Protein AF-A0A9P9AKS7-F1 (afdb_monomer_lite)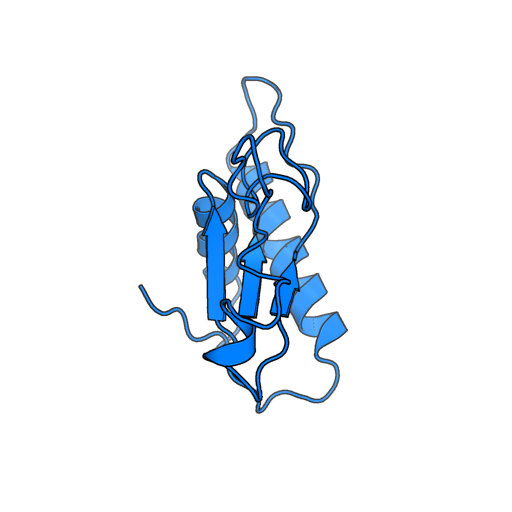

InterPro domains:
  IPR029058 Alpha/Beta hydrolase fold [G3DSA:3.40.50.1820] (1-102)
  IPR029058 Alpha/Beta hydrolase fold [SSF53474] (1-98)
  IPR052374 SERAC1 [PTHR48182] (1-95)

Foldseek 3Di:
DEEFEAAPDFQPPLQWDDDPVDIDRQQPDCPHVCVVCVVDDYHYDGDHRYDDPCRDPVVLLVLLVVVLVVVCVVCPPVLPDADEYHYDDCSVSSVVSVVVPPDPRHDYDD

Organism: NCBI:txid1576542

Sequence (110 aa):
IIAVHGLGSNVDWPWTLKDDEKPVNWLRDLDMLPAKVLKSRIIVYNYESRWHADAPKTRLQLCGEELIHSVHSFRGSTSNRPIVFVGHSPGGNVIVHVSSCDCPRCAFIR

pLDDT: mean 79.64, std 15.76, range [29.67, 96.0]

Secondary structure (DSSP, 8-state):
-EEE--TT--SSSTTEE--SS--EETTTSTTSHHHH-TTPPPEEE-------TT--HHHHHHHHHHHHHHHHHHHTT--SS---EEE-TTHHHHHHHHTTS--TT-----

Structure (mmCIF, N/CA/C/O backbone):
data_AF-A0A9P9AKS7-F1
#
_entry.id   AF-A0A9P9AKS7-F1
#
loop_
_atom_site.group_PDB
_atom_site.id
_atom_site.type_symbol
_atom_site.label_atom_id
_atom_site.label_alt_id
_atom_site.label_comp_id
_atom_site.label_asym_id
_atom_site.label_entity_id
_atom_site.label_seq_id
_atom_site.pdbx_PDB_ins_code
_atom_site.Cartn_x
_atom_site.Cartn_y
_atom_site.Cartn_z
_atom_site.occupancy
_atom_site.B_iso_or_equiv
_atom_site.auth_seq_id
_atom_site.auth_comp_id
_atom_site.auth_asym_id
_atom_site.auth_atom_id
_atom_site.pdbx_PDB_model_num
ATOM 1 N N . ILE A 1 1 ? -3.810 -2.911 5.902 1.00 93.12 1 ILE A N 1
ATOM 2 C CA . ILE A 1 1 ? -2.448 -2.973 5.343 1.00 93.12 1 ILE A CA 1
ATOM 3 C C . ILE A 1 1 ? -2.475 -2.229 4.024 1.00 93.12 1 ILE A C 1
ATOM 5 O O . ILE A 1 1 ? -3.366 -2.499 3.226 1.00 93.12 1 ILE A O 1
ATOM 9 N N . ILE A 1 2 ? -1.584 -1.259 3.851 1.00 93.88 2 ILE A N 1
ATOM 10 C CA . ILE A 1 2 ? -1.460 -0.453 2.637 1.00 93.88 2 ILE A CA 1
ATOM 11 C C . ILE A 1 2 ? -0.058 -0.678 2.082 1.00 93.88 2 ILE A C 1
ATO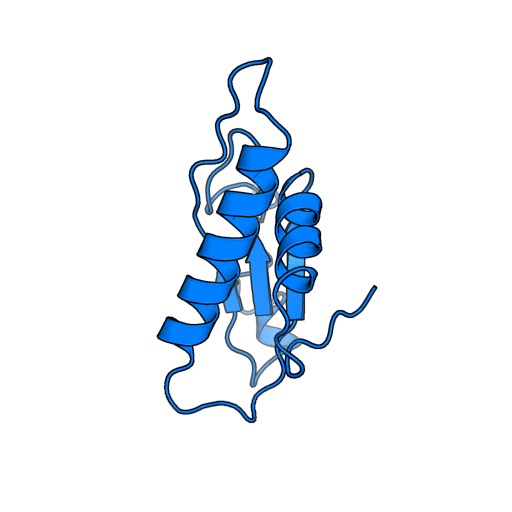M 13 O O . ILE A 1 2 ? 0.927 -0.313 2.719 1.00 93.88 2 ILE A O 1
ATOM 17 N N . ALA A 1 3 ? 0.015 -1.322 0.928 1.00 94.19 3 ALA A N 1
ATOM 18 C CA . ALA A 1 3 ? 1.244 -1.631 0.223 1.00 94.19 3 ALA A CA 1
ATOM 19 C C . ALA A 1 3 ? 1.569 -0.512 -0.777 1.00 94.19 3 ALA A C 1
ATOM 21 O O . ALA A 1 3 ? 0.713 -0.136 -1.575 1.00 94.19 3 ALA A O 1
ATOM 22 N N . VAL A 1 4 ? 2.787 0.024 -0.730 1.00 92.19 4 VAL A N 1
ATOM 23 C CA . VAL A 1 4 ? 3.248 1.154 -1.551 1.00 92.19 4 VAL A CA 1
ATOM 24 C C . VAL A 1 4 ? 4.430 0.686 -2.394 1.00 92.19 4 VAL A C 1
ATOM 26 O O . VAL A 1 4 ? 5.466 0.294 -1.851 1.00 92.19 4 VAL A O 1
ATOM 29 N N . HIS A 1 5 ? 4.261 0.668 -3.718 1.00 89.06 5 HIS A N 1
ATOM 30 C CA . HIS A 1 5 ? 5.298 0.196 -4.639 1.00 89.06 5 HIS A CA 1
ATOM 31 C C . HIS A 1 5 ? 6.451 1.202 -4.788 1.00 89.06 5 HIS A C 1
ATOM 33 O O . HIS A 1 5 ? 6.378 2.332 -4.317 1.00 89.06 5 HIS A O 1
ATOM 39 N N . GLY A 1 6 ? 7.540 0.766 -5.425 1.00 81.75 6 GLY A N 1
ATOM 40 C CA . GLY A 1 6 ? 8.729 1.587 -5.672 1.00 81.75 6 GLY A CA 1
ATOM 41 C C . GLY A 1 6 ? 8.732 2.267 -7.044 1.00 81.75 6 GLY A C 1
ATOM 42 O O . GLY A 1 6 ? 7.749 2.212 -7.782 1.00 81.75 6 GLY A O 1
ATOM 43 N N . LEU A 1 7 ? 9.874 2.879 -7.371 1.00 78.50 7 LEU A N 1
ATOM 44 C CA . LEU A 1 7 ? 10.153 3.599 -8.618 1.00 78.50 7 LEU A CA 1
ATOM 45 C C . LEU A 1 7 ? 9.894 2.758 -9.877 1.00 78.50 7 LEU A C 1
ATOM 47 O O . LEU A 1 7 ? 10.281 1.591 -9.930 1.00 78.50 7 LEU A O 1
ATOM 51 N N . GLY A 1 8 ? 9.319 3.380 -10.912 1.00 68.44 8 GLY A N 1
ATOM 52 C CA . GLY A 1 8 ? 9.161 2.780 -12.245 1.00 68.44 8 GLY A CA 1
ATOM 53 C C . GLY A 1 8 ? 8.319 1.503 -12.247 1.00 68.44 8 GLY A C 1
ATOM 54 O O . GLY A 1 8 ? 8.413 0.688 -13.163 1.00 68.44 8 GLY A O 1
ATOM 55 N N . SER A 1 9 ? 7.524 1.319 -11.200 1.00 74.00 9 SER A N 1
ATOM 56 C CA . SER A 1 9 ? 6.780 0.109 -10.918 1.00 74.00 9 SER A CA 1
ATOM 57 C C . SER A 1 9 ? 5.276 0.366 -10.932 1.00 74.00 9 SER A C 1
ATOM 59 O O . SER A 1 9 ? 4.829 1.513 -10.970 1.00 74.00 9 SER A O 1
ATOM 61 N N . ASN A 1 10 ? 4.502 -0.714 -10.909 1.00 75.62 10 ASN A N 1
ATOM 62 C CA . ASN A 1 10 ? 3.054 -0.688 -10.765 1.00 75.62 10 ASN A CA 1
ATOM 63 C C . ASN A 1 10 ? 2.630 -1.628 -9.627 1.00 75.62 10 ASN A C 1
ATOM 65 O O . ASN A 1 10 ? 3.459 -2.207 -8.927 1.00 75.62 10 ASN A O 1
ATOM 69 N N . VAL A 1 11 ? 1.325 -1.786 -9.435 1.00 76.94 11 VAL A N 1
ATOM 70 C CA . VAL A 1 11 ? 0.766 -2.611 -8.357 1.00 76.94 11 VAL A CA 1
ATOM 71 C C . VAL A 1 11 ? 0.897 -4.123 -8.570 1.00 76.94 11 VAL A C 1
ATOM 73 O O . VAL A 1 11 ? 0.695 -4.871 -7.618 1.00 76.94 11 VAL A O 1
ATOM 76 N N . ASP A 1 12 ? 1.239 -4.586 -9.773 1.00 74.12 12 ASP A N 1
ATOM 77 C CA . ASP A 1 12 ? 1.078 -5.994 -10.153 1.00 74.12 12 ASP A CA 1
ATOM 78 C C . ASP A 1 12 ? 2.315 -6.846 -9.848 1.00 74.12 12 ASP A C 1
ATOM 80 O O . ASP A 1 12 ? 2.211 -7.969 -9.350 1.00 74.12 12 ASP A O 1
ATOM 84 N N . TRP A 1 13 ? 3.512 -6.334 -10.139 1.00 80.25 13 TRP A N 1
ATOM 85 C CA . TRP A 1 13 ? 4.736 -7.142 -10.103 1.00 80.25 13 TRP A CA 1
ATOM 86 C C . TRP A 1 13 ? 5.585 -7.060 -8.822 1.00 80.25 13 TRP A C 1
ATOM 88 O O . TRP A 1 13 ? 6.203 -8.074 -8.506 1.00 80.25 13 TRP A O 1
ATOM 98 N N . PRO A 1 14 ? 5.638 -5.958 -8.043 1.00 84.31 14 PRO A N 1
ATOM 99 C CA . PRO A 1 14 ? 6.507 -5.865 -6.853 1.00 84.31 14 PRO A CA 1
ATOM 100 C C . PRO A 1 14 ? 6.199 -6.874 -5.759 1.00 84.31 14 PRO A C 1
ATOM 102 O O . PRO A 1 14 ? 7.033 -7.160 -4.908 1.00 84.31 14 PRO A O 1
ATOM 105 N N . TRP A 1 15 ? 4.966 -7.366 -5.760 1.00 89.69 15 TRP A N 1
ATOM 106 C CA . TRP A 1 15 ? 4.427 -8.255 -4.742 1.00 89.69 15 TRP A CA 1
ATOM 107 C C . TRP A 1 15 ? 4.262 -9.680 -5.259 1.00 89.69 15 TRP A C 1
ATOM 109 O O . TRP A 1 15 ? 3.674 -10.515 -4.577 1.00 89.69 15 TRP A O 1
ATOM 119 N N . THR A 1 16 ? 4.757 -9.947 -6.465 1.00 90.75 16 THR A N 1
ATOM 120 C CA . THR A 1 16 ? 4.655 -11.247 -7.109 1.00 90.75 16 THR A CA 1
ATOM 121 C C . THR A 1 16 ? 6.043 -11.863 -7.173 1.00 90.75 16 THR A C 1
ATOM 123 O O . THR A 1 16 ? 6.922 -11.360 -7.873 1.00 90.75 16 THR A O 1
ATOM 126 N N . LEU A 1 17 ? 6.238 -12.960 -6.444 1.00 87.38 17 LEU A N 1
ATOM 127 C CA . LEU A 1 17 ? 7.370 -13.841 -6.673 1.00 87.38 17 LEU A CA 1
ATOM 128 C C . LEU A 1 17 ? 7.181 -14.467 -8.054 1.00 87.38 17 LEU A C 1
ATOM 130 O O . LEU A 1 17 ? 6.182 -15.144 -8.305 1.00 87.38 17 LEU A O 1
ATOM 134 N N . LYS A 1 18 ? 8.122 -14.193 -8.955 1.00 83.19 18 LYS A N 1
ATOM 135 C CA . LYS A 1 18 ? 8.155 -14.805 -10.279 1.00 83.19 18 LYS A CA 1
ATOM 136 C C . LYS A 1 18 ? 8.906 -16.124 -10.153 1.00 83.19 18 LYS A C 1
ATOM 138 O O . LYS A 1 18 ? 10.126 -16.112 -10.037 1.00 83.19 18 LYS A O 1
ATOM 143 N N . ASP A 1 19 ? 8.150 -17.208 -10.110 1.00 79.75 19 ASP A N 1
ATOM 144 C CA . ASP A 1 19 ? 8.645 -18.573 -10.252 1.00 79.75 19 ASP A CA 1
ATOM 145 C C . ASP A 1 19 ? 8.169 -19.102 -11.613 1.00 79.75 19 ASP A C 1
ATOM 147 O O . ASP A 1 19 ? 7.079 -18.729 -12.067 1.00 79.75 19 ASP A O 1
ATOM 151 N N . ASP A 1 20 ? 8.987 -19.926 -12.262 1.00 72.50 20 ASP A N 1
ATOM 152 C CA . ASP A 1 20 ? 8.748 -20.439 -13.614 1.00 72.50 20 ASP A CA 1
ATOM 153 C C . ASP A 1 20 ? 7.541 -21.391 -13.656 1.00 72.50 20 ASP A C 1
ATOM 155 O O . ASP A 1 20 ? 6.8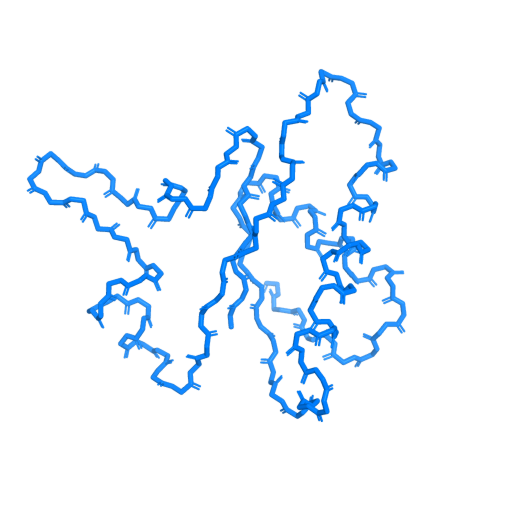69 -21.500 -14.682 1.00 72.50 20 ASP A O 1
ATOM 159 N N . GLU A 1 21 ? 7.217 -22.040 -12.533 1.00 81.19 21 GLU A N 1
ATOM 160 C CA . GLU A 1 21 ? 6.094 -22.981 -12.445 1.00 81.19 21 GLU A CA 1
ATOM 161 C C . GLU A 1 21 ? 4.794 -22.333 -11.955 1.00 81.19 21 GLU A C 1
ATOM 163 O O . GLU A 1 21 ? 3.704 -22.663 -12.434 1.00 81.19 21 GLU A O 1
ATOM 168 N N . LYS A 1 22 ? 4.879 -21.406 -10.991 1.00 84.19 22 LYS A N 1
ATOM 169 C CA . LYS A 1 22 ? 3.697 -20.741 -10.432 1.00 84.19 22 LYS A CA 1
ATOM 170 C C . LYS A 1 22 ? 4.04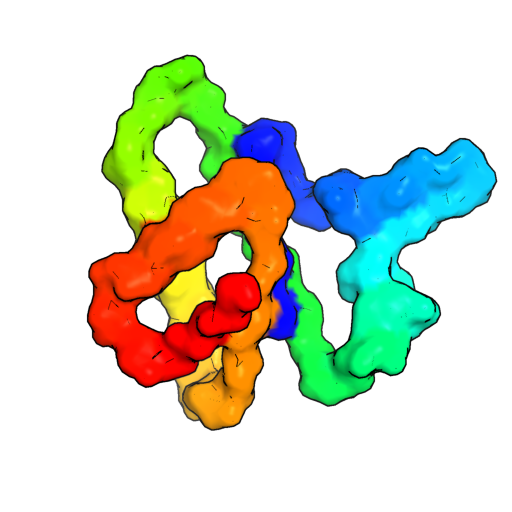4 -19.377 -9.827 1.00 84.19 22 LYS A C 1
ATOM 172 O O . LYS A 1 22 ? 4.588 -19.327 -8.725 1.0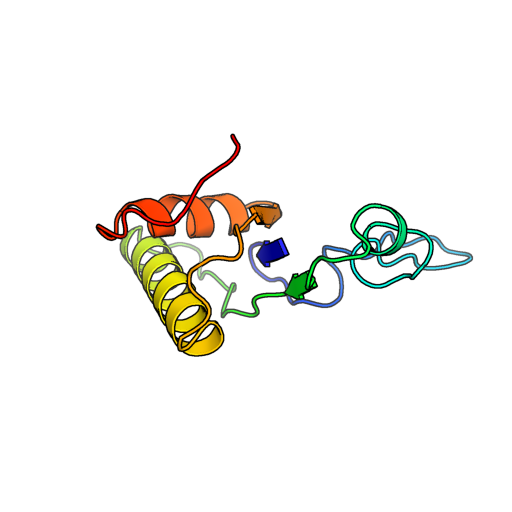0 84.19 22 LYS A O 1
ATOM 177 N N . PRO A 1 23 ? 3.661 -18.259 -10.467 1.00 88.25 23 PRO A N 1
ATOM 178 C CA . PRO A 1 23 ? 3.810 -16.953 -9.844 1.00 88.25 23 PRO A CA 1
ATOM 179 C C . PRO A 1 23 ? 2.933 -16.867 -8.589 1.00 88.25 23 PRO A C 1
ATOM 181 O O . PRO A 1 23 ? 1.757 -17.234 -8.619 1.00 88.25 23 PRO A O 1
ATOM 184 N N . VAL A 1 24 ? 3.509 -16.362 -7.499 1.00 91.94 24 VAL A N 1
ATOM 185 C CA . VAL A 1 24 ? 2.834 -16.212 -6.202 1.00 91.94 24 VAL A CA 1
ATOM 186 C C . VAL A 1 24 ? 2.752 -14.738 -5.847 1.00 91.94 24 VAL A C 1
ATOM 188 O O . VAL A 1 24 ? 3.781 -14.079 -5.689 1.00 91.94 24 VAL A O 1
ATOM 191 N N . ASN A 1 25 ? 1.542 -14.213 -5.672 1.00 92.69 25 ASN A N 1
ATOM 192 C CA . ASN A 1 25 ? 1.329 -12.859 -5.181 1.00 92.69 25 ASN A CA 1
ATOM 193 C C . ASN A 1 25 ? 1.065 -12.875 -3.676 1.00 92.69 25 ASN A C 1
ATOM 195 O O . ASN A 1 25 ? -0.044 -13.157 -3.219 1.00 92.69 25 ASN A O 1
ATOM 199 N N . TRP A 1 26 ? 2.069 -12.506 -2.884 1.00 91.25 26 TRP A N 1
ATOM 200 C CA . TRP A 1 26 ? 1.992 -12.676 -1.434 1.00 91.25 26 TRP A CA 1
ATOM 201 C C . TRP A 1 26 ? 0.967 -11.755 -0.749 1.00 91.25 26 TRP A C 1
ATOM 203 O O . TRP A 1 26 ? 0.561 -12.036 0.379 1.00 91.25 26 TRP A O 1
ATOM 213 N N . LEU A 1 27 ? 0.518 -10.680 -1.412 1.00 92.62 27 LEU A N 1
ATOM 214 C CA . LEU A 1 27 ? -0.533 -9.788 -0.907 1.00 92.62 27 LEU A CA 1
ATOM 215 C C . LEU A 1 27 ? -1.952 -10.275 -1.230 1.00 92.62 27 LEU A C 1
ATOM 217 O O . LEU A 1 27 ? -2.887 -9.905 -0.516 1.00 92.62 27 LEU A O 1
ATOM 221 N N . ARG A 1 28 ? -2.126 -11.051 -2.306 1.00 91.50 28 ARG A N 1
ATOM 222 C CA . ARG A 1 28 ? -3.439 -11.435 -2.846 1.00 91.50 28 ARG A CA 1
ATOM 223 C C . ARG A 1 28 ? -3.782 -12.903 -2.619 1.00 91.50 28 ARG A C 1
ATOM 225 O O . ARG A 1 28 ? -4.950 -13.201 -2.371 1.00 91.50 28 ARG A O 1
ATOM 232 N N . ASP A 1 29 ? -2.805 -13.793 -2.725 1.00 93.56 29 ASP A N 1
ATOM 233 C CA . ASP A 1 29 ? -3.046 -15.233 -2.685 1.00 93.56 29 ASP A CA 1
ATOM 234 C C . ASP A 1 29 ? -3.519 -15.663 -1.294 1.00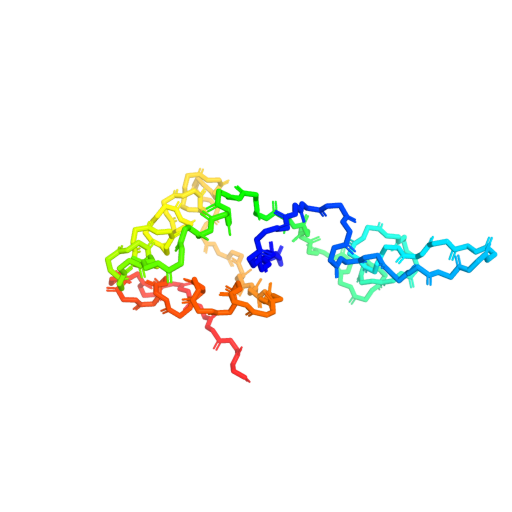 93.56 29 ASP A C 1
ATOM 236 O O . ASP A 1 29 ? -2.989 -15.229 -0.269 1.00 93.56 29 ASP A O 1
ATOM 240 N N . LEU A 1 30 ? -4.574 -16.483 -1.249 1.00 92.94 30 LEU A N 1
ATOM 241 C CA . LEU A 1 30 ? -5.315 -16.764 -0.015 1.00 92.94 30 LEU A CA 1
ATOM 242 C C . LEU A 1 30 ? -4.482 -17.493 1.043 1.00 92.94 30 LEU A C 1
ATOM 244 O O . LEU A 1 30 ? -4.754 -17.331 2.228 1.00 92.94 30 LEU A O 1
ATOM 248 N N . ASP A 1 31 ? -3.482 -18.263 0.627 1.00 93.69 31 ASP A N 1
ATOM 249 C CA . ASP A 1 31 ? -2.545 -19.011 1.467 1.00 93.69 31 ASP A CA 1
ATOM 250 C C . ASP A 1 31 ? -1.337 -18.178 1.944 1.00 93.69 31 ASP A C 1
ATOM 252 O O . ASP A 1 31 ? -0.525 -18.667 2.731 1.00 93.69 31 ASP A O 1
ATOM 256 N N . MET A 1 32 ? -1.249 -16.906 1.539 1.00 95.00 32 MET A N 1
ATOM 257 C CA . MET A 1 32 ? -0.150 -15.990 1.866 1.00 95.00 32 MET A CA 1
ATOM 258 C C . MET A 1 32 ? -0.539 -14.992 2.973 1.00 95.00 32 MET A C 1
ATOM 260 O O . MET A 1 32 ? -1.058 -15.382 4.024 1.00 95.00 32 MET A O 1
ATOM 264 N N . LEU A 1 33 ? -0.280 -13.687 2.789 1.00 93.94 33 LEU A N 1
ATOM 265 C CA . LEU A 1 33 ? -0.598 -12.656 3.781 1.00 93.94 33 LEU A CA 1
ATOM 266 C C . LEU A 1 33 ? -2.077 -12.683 4.216 1.00 93.94 33 LEU A C 1
ATOM 268 O O . LEU A 1 33 ? -2.310 -12.624 5.428 1.00 93.94 33 LEU A O 1
ATOM 272 N N . PRO A 1 34 ? -3.076 -12.828 3.317 1.00 95.31 34 PRO A N 1
ATOM 273 C CA . PRO A 1 34 ? -4.479 -12.961 3.709 1.00 95.31 34 PRO A CA 1
ATOM 274 C C . PRO A 1 34 ? -4.739 -14.026 4.789 1.00 95.31 34 PRO A C 1
ATOM 276 O O . PRO A 1 34 ? -5.458 -13.734 5.746 1.00 95.31 34 PRO A O 1
ATOM 279 N N . ALA A 1 35 ? -4.106 -15.206 4.713 1.00 96.00 35 ALA A N 1
ATOM 280 C CA . ALA A 1 35 ? -4.245 -16.265 5.722 1.00 96.00 35 ALA A CA 1
ATOM 281 C C . ALA A 1 35 ? -3.682 -15.874 7.097 1.00 96.00 35 ALA A C 1
ATOM 283 O O . ALA A 1 35 ? -4.138 -16.376 8.124 1.00 96.00 35 ALA A O 1
ATOM 284 N N . LYS A 1 36 ? -2.685 -14.983 7.140 1.00 94.94 36 LYS A N 1
ATOM 285 C CA . LYS A 1 36 ? -2.055 -14.529 8.391 1.00 94.94 36 LYS A CA 1
ATOM 286 C C . LYS A 1 36 ? -2.787 -13.348 9.027 1.00 94.94 36 LYS A C 1
ATOM 288 O O . LYS A 1 36 ? -2.689 -13.154 10.236 1.00 94.94 36 LYS A O 1
ATOM 293 N N . VAL A 1 37 ? -3.538 -12.569 8.245 1.00 93.12 37 VAL A N 1
ATOM 294 C CA . VAL A 1 37 ? -4.233 -11.355 8.712 1.00 93.12 37 VAL A CA 1
ATOM 295 C C . VAL A 1 37 ? -5.725 -11.344 8.359 1.00 93.12 37 VAL A C 1
ATOM 297 O O . VAL A 1 37 ? -6.241 -10.387 7.788 1.00 93.12 37 VAL A O 1
ATOM 300 N N . LEU A 1 38 ? -6.448 -12.377 8.789 1.00 91.12 38 LEU A N 1
ATOM 301 C CA . LEU A 1 38 ? -7.835 -12.687 8.396 1.00 91.12 38 LEU A CA 1
ATOM 302 C C . LEU A 1 38 ? -8.863 -11.538 8.500 1.00 91.12 38 LEU A C 1
ATOM 304 O O . LEU A 1 38 ? -9.851 -11.524 7.775 1.00 91.12 38 LEU A O 1
ATOM 308 N N . LYS A 1 39 ? -8.676 -10.575 9.413 1.00 91.00 39 LYS A N 1
ATOM 309 C CA . LYS A 1 39 ? -9.614 -9.447 9.627 1.00 91.00 39 LYS A CA 1
ATOM 310 C C . LYS A 1 39 ? -9.171 -8.145 8.948 1.00 91.00 39 LYS A C 1
ATOM 312 O O . LYS A 1 39 ? -9.857 -7.118 9.049 1.00 91.00 39 LYS A O 1
ATOM 317 N N . SER A 1 40 ? -8.013 -8.162 8.297 1.00 91.25 40 SER A N 1
ATOM 318 C CA . SER A 1 40 ? -7.392 -6.991 7.693 1.00 91.25 40 SER A CA 1
ATOM 319 C C . SER A 1 40 ? -7.860 -6.786 6.261 1.00 91.25 40 SER A C 1
ATOM 321 O O . SER A 1 40 ? -8.066 -7.726 5.507 1.00 91.25 40 SER A O 1
ATOM 323 N N . ARG A 1 41 ? -7.974 -5.516 5.863 1.00 91.75 41 ARG A N 1
ATOM 324 C CA . ARG A 1 41 ? -8.043 -5.144 4.446 1.00 91.75 41 ARG A CA 1
ATOM 325 C C . ARG A 1 41 ? -6.623 -4.935 3.937 1.00 91.75 41 ARG A C 1
ATOM 327 O O . ARG A 1 41 ? -5.861 -4.209 4.585 1.00 91.75 41 ARG A O 1
ATOM 334 N N . ILE A 1 42 ? -6.291 -5.557 2.814 1.00 92.94 42 ILE A N 1
ATOM 335 C CA . ILE A 1 42 ? -5.034 -5.357 2.094 1.00 92.94 42 ILE A CA 1
ATOM 336 C C . ILE A 1 42 ? -5.358 -4.476 0.889 1.00 92.94 42 ILE A C 1
ATOM 338 O O . ILE A 1 42 ? -6.289 -4.764 0.143 1.00 92.94 42 ILE A O 1
ATOM 342 N N . ILE A 1 43 ? -4.652 -3.358 0.766 1.00 91.94 43 ILE A N 1
ATOM 343 C CA . ILE A 1 43 ? -4.849 -2.351 -0.278 1.00 91.94 43 ILE A CA 1
ATOM 344 C C . ILE A 1 43 ? -3.483 -2.078 -0.885 1.00 91.94 43 ILE A C 1
ATOM 346 O O . ILE A 1 43 ? -2.505 -1.967 -0.146 1.00 91.94 43 ILE A O 1
ATOM 350 N N . VAL A 1 44 ? -3.416 -1.942 -2.205 1.00 92.12 44 VAL A N 1
ATOM 351 C CA . VAL A 1 44 ? -2.202 -1.507 -2.898 1.00 92.12 44 VAL A CA 1
ATOM 352 C C . VAL A 1 44 ? -2.418 -0.077 -3.377 1.00 92.12 44 VAL A C 1
ATOM 354 O O . VAL A 1 44 ? -3.423 0.215 -4.023 1.00 92.12 44 VAL A O 1
ATOM 357 N N . TYR A 1 45 ? -1.510 0.822 -3.014 1.00 89.94 45 TYR A N 1
ATOM 358 C CA . TYR A 1 45 ? -1.531 2.211 -3.448 1.00 89.94 45 TYR A CA 1
ATOM 359 C C . TYR A 1 45 ? -0.779 2.338 -4.769 1.00 89.94 45 TYR A C 1
ATOM 361 O O . TYR A 1 45 ? 0.410 2.024 -4.828 1.00 89.94 45 TYR A O 1
ATOM 369 N N . ASN A 1 46 ? -1.485 2.778 -5.809 1.00 85.69 46 ASN A N 1
ATOM 370 C CA . ASN A 1 46 ? -0.915 3.043 -7.122 1.00 85.69 46 ASN A CA 1
ATOM 371 C C . ASN A 1 46 ? -0.655 4.542 -7.263 1.00 85.69 46 ASN A C 1
ATOM 373 O O . ASN A 1 46 ? -1.584 5.333 -7.104 1.00 85.69 46 ASN A O 1
ATOM 377 N N . TYR A 1 47 ? 0.576 4.926 -7.579 1.00 83.06 47 TYR A N 1
ATOM 378 C CA . TYR A 1 47 ? 0.946 6.321 -7.819 1.00 83.06 47 TYR A CA 1
ATOM 379 C C . TYR A 1 47 ? 1.941 6.427 -8.970 1.00 83.06 47 TYR A C 1
ATOM 381 O O . TYR A 1 47 ? 2.587 5.444 -9.339 1.00 83.06 47 TYR A O 1
ATOM 389 N N . GLU A 1 48 ? 2.083 7.623 -9.542 1.00 77.19 48 GLU A N 1
ATOM 390 C CA . GLU A 1 48 ? 3.076 7.854 -10.591 1.00 77.19 48 GLU A CA 1
ATOM 391 C C . GLU A 1 48 ? 4.489 7.781 -9.999 1.00 77.19 48 GLU A C 1
ATOM 393 O O . GLU A 1 48 ? 5.014 8.733 -9.414 1.00 77.19 48 GLU A O 1
ATOM 398 N N . SER A 1 49 ? 5.093 6.605 -10.140 1.00 72.19 49 SER A N 1
ATOM 399 C CA . SER A 1 49 ? 6.403 6.281 -9.592 1.00 72.19 49 SER A CA 1
ATOM 400 C C . SER A 1 49 ? 7.539 6.496 -10.588 1.00 72.19 49 SER A C 1
ATOM 402 O O . SER A 1 49 ? 8.683 6.207 -10.252 1.00 72.19 49 SER A O 1
ATOM 404 N N . ARG A 1 50 ? 7.292 6.978 -11.813 1.00 70.50 50 ARG A N 1
ATOM 405 C CA . ARG A 1 50 ? 8.365 7.327 -12.754 1.00 70.50 50 ARG A CA 1
ATOM 406 C C . ARG A 1 50 ? 8.996 8.648 -12.336 1.00 70.50 50 ARG A C 1
ATOM 408 O O . ARG A 1 50 ? 8.374 9.711 -12.371 1.00 70.50 50 ARG A O 1
ATOM 415 N N . TRP A 1 51 ? 10.258 8.579 -11.941 1.00 64.06 51 TRP A N 1
ATOM 416 C CA . TRP A 1 51 ? 11.087 9.743 -11.665 1.00 64.06 51 TRP A CA 1
ATOM 417 C C . TRP A 1 51 ? 11.972 9.954 -12.888 1.00 64.06 51 TRP A C 1
ATOM 419 O O . TRP A 1 51 ? 12.729 9.064 -13.272 1.00 64.06 51 TRP A O 1
ATOM 429 N N . HIS A 1 52 ? 11.872 11.120 -13.523 1.00 58.00 52 HIS A N 1
ATOM 430 C CA . HIS A 1 52 ? 12.980 11.588 -14.353 1.00 58.00 52 HIS A CA 1
ATOM 431 C C . HIS A 1 52 ? 14.195 11.790 -13.434 1.00 58.00 52 HIS A C 1
ATOM 433 O O . HIS A 1 52 ? 14.004 12.023 -12.240 1.00 58.00 52 HIS A O 1
ATOM 439 N N . ALA A 1 53 ? 15.411 11.645 -13.966 1.00 55.47 53 ALA A N 1
ATOM 440 C CA . ALA A 1 53 ? 16.658 11.486 -13.204 1.00 55.47 53 ALA A CA 1
ATOM 441 C C . ALA A 1 53 ? 16.882 12.501 -12.056 1.00 55.47 53 ALA A C 1
ATOM 443 O O . ALA A 1 53 ? 17.564 12.169 -11.094 1.00 55.47 53 ALA A O 1
ATOM 444 N N . ASP A 1 54 ? 16.224 13.665 -12.103 1.00 55.31 54 ASP A N 1
ATOM 445 C CA . ASP A 1 54 ? 16.300 14.743 -11.112 1.00 55.31 54 ASP A CA 1
ATOM 446 C C . ASP A 1 54 ? 14.960 15.024 -10.404 1.00 55.31 54 ASP A C 1
ATOM 448 O O . ASP A 1 54 ? 14.517 16.170 -10.315 1.00 55.31 54 ASP A O 1
ATOM 452 N N . ALA A 1 55 ? 14.253 13.999 -9.917 1.00 60.00 55 ALA A N 1
ATOM 453 C CA . ALA A 1 55 ? 13.028 14.232 -9.148 1.00 60.00 55 ALA A CA 1
ATOM 454 C C . ALA A 1 55 ? 13.334 15.017 -7.848 1.00 60.00 55 ALA A C 1
ATOM 456 O O . ALA A 1 55 ? 14.044 14.506 -6.978 1.00 60.00 55 ALA A O 1
ATOM 457 N N . PRO A 1 56 ? 12.788 16.237 -7.667 1.00 62.12 56 PRO A N 1
ATOM 458 C CA . PRO A 1 56 ? 13.059 17.044 -6.479 1.00 62.12 56 PRO A CA 1
ATOM 459 C C . PRO A 1 56 ? 12.520 16.380 -5.205 1.00 62.12 56 PRO A C 1
ATOM 461 O O . PRO A 1 56 ? 11.503 15.687 -5.253 1.00 62.12 56 PRO A O 1
ATOM 464 N N . LYS A 1 57 ? 13.118 16.677 -4.038 1.00 61.44 57 LYS A N 1
ATOM 465 C CA . LYS A 1 57 ? 12.585 16.261 -2.718 1.00 61.44 57 LYS A CA 1
ATOM 466 C C . LYS A 1 57 ? 11.100 16.621 -2.547 1.00 61.44 57 LYS A C 1
ATOM 468 O O . LYS A 1 57 ? 10.341 15.808 -2.026 1.00 61.44 57 LYS A O 1
ATOM 473 N N . THR A 1 58 ? 10.688 17.767 -3.096 1.00 60.12 58 THR A N 1
ATOM 474 C CA . THR A 1 58 ? 9.294 18.236 -3.174 1.00 60.12 58 THR A CA 1
ATOM 475 C C . THR A 1 58 ? 8.344 17.183 -3.737 1.00 60.12 58 THR A C 1
ATOM 477 O O . THR A 1 58 ? 7.220 17.054 -3.270 1.00 60.12 58 THR A O 1
ATOM 480 N N . ARG A 1 59 ? 8.790 16.360 -4.691 1.00 75.81 59 ARG A N 1
ATOM 481 C CA . ARG A 1 59 ? 7.942 15.338 -5.308 1.00 75.81 59 ARG A CA 1
ATOM 482 C C . ARG A 1 59 ? 7.654 14.164 -4.370 1.00 75.81 59 ARG A C 1
ATOM 484 O O . ARG A 1 59 ? 6.542 13.655 -4.381 1.00 75.81 59 ARG A O 1
ATOM 491 N N . LEU A 1 60 ? 8.607 13.766 -3.521 1.00 79.31 60 LEU A N 1
ATOM 492 C CA . LEU A 1 60 ? 8.370 12.739 -2.494 1.00 79.31 60 LEU A CA 1
ATOM 493 C C . LEU A 1 60 ? 7.382 13.215 -1.427 1.00 79.31 60 LEU A C 1
ATOM 495 O O . LEU A 1 60 ? 6.553 12.430 -0.971 1.00 79.31 60 LEU A O 1
ATOM 499 N N . GLN A 1 61 ? 7.474 14.492 -1.057 1.00 81.81 61 GLN A N 1
ATOM 500 C CA . GLN A 1 61 ? 6.580 15.132 -0.093 1.00 81.81 61 GLN A CA 1
ATOM 501 C C . GLN A 1 61 ? 5.150 15.170 -0.627 1.00 81.81 61 GLN A C 1
ATOM 503 O O . GLN A 1 61 ? 4.257 14.636 0.021 1.00 81.81 61 GLN A O 1
ATOM 508 N N . LEU A 1 62 ? 4.968 15.643 -1.863 1.00 83.94 62 LEU A N 1
ATOM 509 C CA . LEU A 1 62 ? 3.669 15.637 -2.540 1.00 83.94 62 LEU A CA 1
ATOM 510 C C . LEU A 1 62 ? 3.078 14.224 -2.653 1.00 83.94 62 LEU A C 1
ATOM 512 O O . LEU A 1 62 ? 1.910 14.028 -2.338 1.00 83.94 62 LEU A O 1
ATOM 516 N N . CYS A 1 63 ? 3.872 13.210 -3.017 1.00 87.31 63 CYS A N 1
ATOM 517 C CA . CYS A 1 63 ? 3.375 11.829 -3.048 1.00 87.31 63 CYS A CA 1
ATOM 518 C C . CYS A 1 63 ? 2.941 11.323 -1.659 1.00 87.31 63 CYS A C 1
ATOM 520 O O . CYS A 1 63 ? 1.989 10.549 -1.559 1.00 87.31 63 CYS A O 1
ATOM 522 N N . GLY A 1 64 ? 3.635 11.731 -0.590 1.00 87.62 64 GLY A N 1
ATOM 523 C CA . GLY A 1 64 ? 3.255 11.417 0.790 1.00 87.62 64 GLY A CA 1
ATOM 524 C C . GLY A 1 64 ? 1.953 12.108 1.213 1.00 87.62 64 GLY A C 1
ATOM 525 O O . GLY A 1 64 ? 1.086 11.468 1.811 1.00 87.62 64 GLY A O 1
ATOM 526 N N . GLU A 1 65 ? 1.788 13.379 0.845 1.00 86.88 65 GLU A N 1
ATOM 527 C CA . GLU A 1 65 ? 0.568 14.170 1.062 1.00 86.88 65 GLU A CA 1
ATOM 528 C C . GLU A 1 65 ? -0.636 13.577 0.307 1.00 86.88 65 GLU A C 1
ATOM 530 O O . GLU A 1 65 ? -1.706 13.355 0.877 1.00 86.88 65 GLU A O 1
ATOM 535 N N . GLU A 1 66 ? -0.458 13.222 -0.965 1.00 87.81 66 GLU A N 1
ATOM 536 C CA . GLU A 1 66 ? -1.486 12.551 -1.767 1.00 87.81 66 GLU A CA 1
ATOM 537 C C . GLU A 1 66 ? -1.865 11.185 -1.184 1.00 87.81 66 GLU A C 1
ATOM 539 O O . GLU A 1 66 ? -3.053 10.840 -1.121 1.00 87.81 66 GLU A O 1
ATOM 544 N N . LEU A 1 67 ? -0.878 10.422 -0.700 1.00 90.12 67 LEU A N 1
ATOM 545 C CA . LEU A 1 67 ? -1.113 9.146 -0.033 1.00 90.12 67 LEU A CA 1
ATOM 546 C C . LEU A 1 67 ? -1.972 9.342 1.222 1.00 90.12 67 LEU A C 1
ATOM 548 O O . LEU A 1 67 ? -2.978 8.646 1.376 1.00 90.12 67 LEU A O 1
ATOM 552 N N . ILE A 1 68 ? -1.643 10.292 2.105 1.00 89.19 68 ILE A N 1
ATOM 553 C CA . ILE A 1 68 ? -2.430 10.496 3.330 1.00 89.19 68 ILE A CA 1
ATOM 554 C C . ILE A 1 68 ? -3.836 11.025 3.037 1.00 89.19 68 ILE A C 1
ATOM 556 O O . ILE A 1 68 ? -4.796 10.550 3.647 1.00 89.19 68 ILE A O 1
ATOM 560 N N . HIS A 1 69 ? -3.996 11.922 2.061 1.00 88.38 69 HIS A N 1
ATOM 561 C CA . HIS A 1 69 ? -5.311 12.399 1.622 1.00 88.38 69 HIS A CA 1
ATOM 562 C C . HIS A 1 69 ? -6.170 11.267 1.052 1.00 88.38 69 HIS A C 1
ATOM 564 O O . HIS A 1 69 ? -7.353 11.149 1.393 1.00 88.38 69 HIS A O 1
ATOM 570 N N . SER A 1 70 ? -5.570 10.386 0.250 1.00 89.38 70 SER A N 1
ATOM 571 C CA . SER A 1 70 ? -6.237 9.202 -0.298 1.00 89.38 70 SER A CA 1
ATOM 572 C C . SER A 1 70 ? -6.665 8.245 0.812 1.00 89.38 70 SER A C 1
ATOM 574 O O . SER A 1 70 ? -7.802 7.773 0.832 1.00 89.38 70 SER A O 1
ATOM 576 N N . VAL A 1 71 ? -5.789 7.996 1.789 1.00 89.44 71 VAL A N 1
ATOM 577 C CA . VAL A 1 71 ? -6.091 7.149 2.950 1.00 89.44 71 VAL A CA 1
ATOM 578 C C . VAL A 1 71 ? -7.208 7.743 3.801 1.00 89.44 71 VAL A C 1
ATOM 580 O O . VAL A 1 71 ? -8.112 7.013 4.211 1.00 89.44 71 VAL A O 1
ATOM 583 N N . HIS A 1 72 ? -7.175 9.048 4.063 1.00 87.06 72 HIS A N 1
ATOM 584 C CA . HIS A 1 72 ? -8.198 9.725 4.852 1.00 87.06 72 HIS A CA 1
ATOM 585 C C . HIS A 1 72 ? -9.564 9.655 4.157 1.00 87.06 72 HIS A C 1
ATOM 587 O O . HIS A 1 72 ? -10.554 9.250 4.770 1.00 87.06 72 HIS A O 1
ATOM 593 N N . SER A 1 73 ? -9.595 9.947 2.855 1.00 86.69 73 SER A N 1
ATOM 594 C CA . SER A 1 73 ? -10.797 9.850 2.021 1.00 86.69 73 SER A CA 1
ATOM 595 C C . SER A 1 73 ? -11.352 8.425 1.994 1.00 86.69 73 SER A C 1
ATOM 597 O O . SER A 1 73 ? -12.544 8.217 2.209 1.00 86.69 73 SER A O 1
ATOM 599 N N . PHE A 1 74 ? -10.484 7.424 1.825 1.00 86.50 74 PHE A N 1
ATOM 600 C CA . PHE A 1 74 ? -10.877 6.016 1.786 1.00 86.50 74 PHE A CA 1
ATOM 601 C C . PHE A 1 74 ? -11.433 5.507 3.125 1.00 86.50 74 PHE A C 1
ATOM 603 O O . PHE A 1 74 ? -12.303 4.636 3.160 1.00 86.50 74 PHE A O 1
ATOM 610 N N . ARG A 1 75 ? -10.931 6.019 4.253 1.00 84.69 75 ARG A N 1
ATOM 611 C CA . ARG A 1 75 ? -11.402 5.614 5.586 1.00 84.69 75 ARG A CA 1
ATOM 612 C C . ARG A 1 75 ? -12.756 6.213 5.943 1.00 84.69 75 ARG A C 1
ATOM 614 O O . ARG A 1 75 ? -13.467 5.602 6.747 1.00 84.69 75 ARG A O 1
ATOM 621 N N . GLY A 1 76 ? -13.111 7.369 5.383 1.00 81.69 76 GLY A N 1
ATOM 622 C CA . GLY A 1 76 ? -14.333 8.087 5.741 1.00 81.69 76 GLY A CA 1
ATOM 623 C C . GLY A 1 76 ? -14.459 8.244 7.262 1.00 81.69 76 GLY A C 1
ATOM 624 O O . GLY A 1 76 ? -13.528 8.691 7.930 1.00 81.69 76 GLY A O 1
ATOM 625 N N . SER A 1 77 ? -15.580 7.798 7.836 1.00 73.56 77 SER A N 1
ATOM 626 C CA . SER A 1 77 ? -15.829 7.828 9.288 1.00 73.56 77 SER A CA 1
ATOM 627 C C . SER A 1 77 ? -15.166 6.688 10.081 1.00 73.56 77 SER A C 1
ATOM 629 O O . SER A 1 77 ? -15.189 6.697 11.312 1.00 73.56 77 SER A O 1
ATOM 631 N N . THR A 1 78 ? -14.549 5.699 9.421 1.00 69.62 78 THR A N 1
ATOM 632 C CA . THR A 1 78 ? -13.941 4.537 10.096 1.00 69.62 78 THR A CA 1
ATOM 633 C C . THR A 1 78 ? -12.533 4.842 10.619 1.00 69.62 78 THR A C 1
ATOM 635 O O . THR A 1 78 ? -11.518 4.400 10.082 1.00 69.62 78 THR A O 1
ATOM 638 N N . SER A 1 79 ? -12.458 5.603 11.713 1.00 69.31 79 SER A N 1
ATOM 639 C CA . SER A 1 79 ? -11.197 6.058 12.318 1.00 69.31 79 SER A CA 1
ATOM 640 C C . SER A 1 79 ? -10.538 5.051 13.274 1.00 69.31 79 SER A C 1
ATOM 642 O O . SER A 1 79 ? -9.326 5.131 13.462 1.00 69.31 79 SER A O 1
ATOM 644 N N . ASN A 1 80 ? -11.269 4.063 13.804 1.00 81.06 80 ASN A N 1
ATOM 645 C CA . ASN A 1 80 ? -10.767 3.173 14.868 1.00 81.06 80 ASN A CA 1
ATOM 646 C C . ASN A 1 80 ? -9.944 1.962 14.392 1.00 81.06 80 ASN A C 1
ATOM 648 O O . ASN A 1 80 ? -9.424 1.211 15.214 1.00 81.06 80 ASN A O 1
ATOM 652 N N . ARG A 1 81 ? -9.820 1.724 13.080 1.00 84.25 81 ARG A N 1
ATOM 653 C CA . ARG A 1 81 ? -9.044 0.581 12.567 1.00 84.25 81 ARG A CA 1
ATOM 654 C C . ARG A 1 81 ? -7.567 0.967 12.395 1.00 84.25 81 ARG A C 1
ATOM 656 O O . ARG A 1 81 ? -7.314 1.897 11.626 1.00 84.25 81 ARG A O 1
ATOM 663 N N . PRO A 1 82 ? -6.600 0.264 13.010 1.00 88.75 82 PRO A N 1
ATOM 664 C CA . PRO A 1 82 ? -5.183 0.576 12.836 1.00 88.75 82 PRO A CA 1
ATOM 665 C C . PRO A 1 82 ? -4.747 0.439 11.370 1.00 88.75 82 PRO A C 1
ATOM 667 O O . PRO A 1 82 ? -5.311 -0.350 10.602 1.00 88.75 82 PRO A O 1
ATOM 670 N N . ILE A 1 83 ? -3.751 1.233 10.982 1.00 89.69 83 ILE A N 1
ATOM 671 C CA . ILE A 1 83 ? -3.130 1.205 9.654 1.00 89.69 83 ILE A CA 1
ATOM 672 C C . ILE A 1 83 ? -1.734 0.612 9.802 1.00 89.69 83 ILE A C 1
ATOM 674 O O . ILE A 1 83 ? -1.038 0.895 10.766 1.00 89.69 83 ILE A O 1
ATOM 678 N N . VAL A 1 84 ? -1.346 -0.210 8.832 1.00 92.00 84 VAL A N 1
ATOM 679 C CA . VAL A 1 84 ? 0.021 -0.713 8.674 1.00 92.00 84 VAL A CA 1
ATOM 680 C C . VAL A 1 84 ? 0.417 -0.427 7.236 1.00 92.00 84 VAL A C 1
ATOM 682 O O . VAL A 1 84 ? -0.326 -0.818 6.327 1.00 92.00 84 VAL A O 1
ATOM 685 N N . PHE A 1 85 ? 1.542 0.254 7.043 1.00 93.00 85 PHE A N 1
ATOM 686 C CA . PHE A 1 85 ? 2.129 0.505 5.731 1.00 93.00 85 PHE A CA 1
ATOM 687 C C . PHE A 1 85 ? 3.226 -0.518 5.434 1.00 93.00 85 PHE A C 1
ATOM 689 O O . PHE A 1 85 ? 3.970 -0.905 6.329 1.00 93.00 85 PHE A O 1
ATOM 696 N N . VAL A 1 86 ? 3.327 -0.938 4.175 1.00 93.12 86 VAL A N 1
ATOM 697 C CA . VAL A 1 86 ? 4.411 -1.787 3.668 1.00 93.12 86 VAL A CA 1
ATOM 698 C C . VAL A 1 86 ? 4.986 -1.102 2.436 1.00 93.12 86 VAL A C 1
ATOM 700 O O . VAL A 1 86 ? 4.300 -0.979 1.425 1.00 93.12 86 VAL A O 1
ATOM 703 N N . GLY A 1 87 ? 6.222 -0.619 2.525 1.00 91.31 87 GLY A N 1
ATOM 704 C CA . GLY A 1 87 ? 6.903 0.051 1.417 1.00 91.31 87 GLY A CA 1
ATOM 705 C C . GLY A 1 87 ? 7.865 -0.884 0.702 1.00 91.31 87 GLY A C 1
ATOM 706 O O . GLY A 1 87 ? 8.700 -1.507 1.351 1.00 91.31 87 GLY A O 1
ATOM 707 N N . HIS A 1 88 ? 7.793 -0.946 -0.626 1.00 89.50 88 HIS A N 1
ATOM 708 C CA . HIS A 1 88 ? 8.805 -1.612 -1.441 1.00 89.50 88 HIS A CA 1
ATOM 709 C C . HIS A 1 88 ? 9.790 -0.584 -2.008 1.00 89.50 88 HIS A C 1
ATOM 711 O O . HIS A 1 88 ? 9.392 0.331 -2.735 1.00 89.50 88 HIS A O 1
ATOM 717 N N . SER A 1 89 ? 11.087 -0.760 -1.735 1.00 87.12 89 SER A N 1
ATOM 718 C CA . SER A 1 89 ? 12.160 0.059 -2.325 1.00 87.12 89 SER A CA 1
ATOM 719 C C . SER A 1 89 ? 11.884 1.578 -2.094 1.00 87.12 89 SER A C 1
ATOM 721 O O . SER A 1 89 ? 11.548 1.911 -0.950 1.00 87.12 89 SER A O 1
ATOM 723 N N . PRO A 1 90 ? 11.935 2.525 -3.069 1.00 83.50 90 PRO A N 1
ATOM 724 C CA . PRO A 1 90 ? 11.568 3.926 -2.814 1.00 83.50 90 PRO A CA 1
ATOM 725 C C . PRO A 1 90 ? 10.162 4.199 -2.268 1.00 83.50 90 PRO A C 1
ATOM 727 O O . PRO A 1 90 ? 9.938 5.289 -1.742 1.00 83.50 90 PRO A O 1
ATOM 730 N N . GLY A 1 91 ? 9.226 3.247 -2.337 1.00 85.56 91 GLY A N 1
ATOM 731 C CA . GLY A 1 91 ? 7.900 3.392 -1.728 1.00 85.56 91 GLY A CA 1
ATOM 732 C C . GLY A 1 91 ? 7.966 3.622 -0.213 1.00 85.56 91 GLY A C 1
ATOM 733 O O . GLY A 1 91 ? 7.124 4.322 0.346 1.00 85.56 91 GLY A O 1
ATOM 734 N N . GLY A 1 92 ? 9.021 3.128 0.450 1.00 88.00 92 GLY A N 1
ATOM 735 C CA . GLY A 1 92 ? 9.300 3.434 1.857 1.00 88.00 92 GLY A CA 1
ATOM 736 C C . GLY A 1 92 ? 9.527 4.928 2.117 1.00 88.00 92 GLY A C 1
ATOM 737 O O . GLY A 1 92 ? 9.047 5.460 3.115 1.00 88.00 92 GLY A O 1
ATOM 738 N N . ASN A 1 93 ? 10.174 5.638 1.189 1.00 87.31 93 ASN A N 1
ATOM 739 C CA . ASN A 1 93 ? 10.417 7.077 1.322 1.00 87.31 93 ASN A CA 1
ATOM 740 C C . ASN A 1 93 ? 9.129 7.888 1.177 1.00 87.31 93 ASN A C 1
ATOM 742 O O . ASN A 1 93 ? 8.976 8.907 1.845 1.00 87.31 93 ASN A O 1
ATOM 746 N N . VAL A 1 94 ? 8.188 7.434 0.347 1.00 87.31 94 VAL A N 1
ATOM 747 C CA . VAL A 1 94 ? 6.854 8.048 0.254 1.00 87.31 94 VAL A CA 1
ATOM 748 C C . VAL A 1 94 ? 6.122 7.911 1.592 1.00 87.31 94 VAL A C 1
ATOM 750 O O . VAL A 1 94 ? 5.571 8.885 2.096 1.00 87.31 94 VAL A O 1
ATOM 753 N N . ILE A 1 95 ? 6.196 6.730 2.218 1.00 90.06 95 ILE A N 1
ATOM 754 C CA . ILE A 1 95 ? 5.588 6.470 3.532 1.00 90.06 95 ILE A CA 1
ATOM 755 C C . ILE A 1 95 ? 6.186 7.370 4.621 1.00 90.06 95 ILE A C 1
ATOM 757 O O . ILE A 1 95 ? 5.444 7.865 5.461 1.00 90.06 95 ILE A O 1
ATOM 761 N N . VAL A 1 96 ? 7.497 7.633 4.616 1.00 86.38 96 VAL A N 1
ATOM 762 C CA . VAL A 1 96 ? 8.116 8.541 5.604 1.00 86.38 96 VAL A CA 1
ATOM 763 C C . VAL A 1 96 ? 7.480 9.933 5.556 1.00 86.38 96 VAL A C 1
ATOM 765 O O . VAL A 1 96 ? 7.189 10.509 6.603 1.00 86.38 96 VAL A O 1
ATOM 768 N N . HIS A 1 97 ? 7.181 10.446 4.365 1.00 83.38 97 HIS A N 1
ATOM 769 C CA . HIS A 1 97 ? 6.582 11.772 4.208 1.00 83.38 97 HIS A CA 1
ATOM 770 C C . HIS A 1 97 ? 5.097 11.837 4.599 1.00 83.38 97 HIS A C 1
ATOM 772 O O . HIS A 1 97 ? 4.590 12.928 4.830 1.00 83.38 97 HIS A O 1
ATOM 778 N N . VAL A 1 98 ? 4.418 10.698 4.793 1.00 74.69 98 VAL A N 1
ATOM 779 C CA . VAL A 1 98 ? 3.066 10.653 5.391 1.00 74.69 98 VAL A CA 1
ATOM 780 C C . VAL A 1 98 ? 3.077 11.180 6.830 1.00 74.69 98 VAL A C 1
ATOM 782 O O . VAL A 1 98 ? 2.100 11.766 7.283 1.00 74.69 98 VAL A O 1
ATOM 785 N N . SER A 1 99 ? 4.182 10.976 7.556 1.00 58.41 99 SER A N 1
ATOM 786 C CA . SER A 1 99 ? 4.313 11.384 8.963 1.00 58.41 99 SER A CA 1
ATOM 787 C C . SER A 1 99 ? 4.615 12.871 9.163 1.00 58.41 99 SER A C 1
ATOM 789 O O . SER A 1 99 ? 4.543 13.357 10.287 1.00 58.41 99 SER A O 1
ATOM 791 N N . SER A 1 100 ? 4.943 13.593 8.088 1.00 52.28 100 SER A N 1
ATOM 792 C CA . SER A 1 100 ? 5.192 15.039 8.123 1.00 52.28 100 SER A CA 1
ATOM 793 C C . SER A 1 100 ? 3.908 15.871 8.052 1.00 52.28 100 SER A C 1
ATOM 795 O O . SER A 1 100 ? 3.955 17.073 8.293 1.00 52.28 100 SER A O 1
ATOM 797 N N . CYS A 1 101 ? 2.762 15.246 7.766 1.00 48.16 101 CYS A N 1
ATOM 798 C CA . CYS A 1 101 ? 1.453 15.842 8.001 1.00 48.16 101 CYS A CA 1
ATOM 799 C C . CYS A 1 101 ? 1.036 15.552 9.449 1.00 48.16 101 CYS A C 1
ATOM 801 O O . CYS A 1 101 ? 1.014 14.386 9.846 1.00 48.16 101 CYS A O 1
ATOM 803 N N . ASP A 1 102 ? 0.670 16.581 10.220 1.00 45.62 102 ASP A N 1
ATOM 804 C CA . ASP A 1 102 ? 0.209 16.495 11.618 1.00 45.62 102 ASP A CA 1
ATOM 805 C C . ASP A 1 102 ? -1.112 15.701 11.763 1.00 45.62 102 ASP A C 1
ATOM 807 O O . ASP A 1 102 ? -2.179 16.235 12.065 1.00 45.62 102 ASP A O 1
ATOM 811 N N . CYS A 1 103 ? -1.070 14.387 11.537 1.00 46.66 103 CYS A N 1
ATOM 812 C CA . CYS A 1 103 ? -2.187 13.478 11.752 1.00 46.66 103 CYS A CA 1
ATOM 813 C C . CYS A 1 103 ? -1.854 12.508 12.900 1.00 46.66 103 CYS A C 1
ATOM 815 O O . CYS A 1 103 ? -1.222 11.472 12.672 1.00 46.66 103 CYS A O 1
ATOM 817 N N . PRO A 1 104 ? -2.327 12.762 14.135 1.00 46.59 104 PRO A N 1
ATOM 818 C CA . PRO A 1 104 ? -1.964 11.988 15.331 1.00 46.59 104 PRO A CA 1
ATOM 819 C C . PRO A 1 104 ? -2.511 10.544 15.374 1.00 46.59 104 PRO A C 1
ATOM 821 O O . PRO A 1 104 ? -2.462 9.893 16.414 1.00 46.59 104 PRO A O 1
ATOM 824 N N . ARG A 1 105 ? -3.072 10.020 14.274 1.00 47.53 105 ARG A N 1
ATOM 825 C CA . ARG A 1 105 ? -3.754 8.709 14.215 1.00 47.53 105 ARG A CA 1
ATOM 826 C C . ARG A 1 105 ? -3.058 7.659 13.342 1.00 47.53 105 ARG A C 1
ATOM 828 O O . ARG A 1 105 ? -3.577 6.548 13.213 1.00 47.53 105 ARG A O 1
ATOM 835 N N . CYS A 1 106 ? -1.906 7.974 12.755 1.00 44.62 106 CYS A N 1
ATOM 836 C CA . CYS A 1 106 ? -1.128 7.019 11.967 1.00 44.62 106 CYS A CA 1
ATOM 837 C C . CYS A 1 106 ? -0.021 6.402 12.833 1.00 44.62 106 CYS A C 1
ATOM 839 O O . CYS A 1 106 ? 0.991 7.037 13.104 1.00 44.62 106 CYS A O 1
ATOM 841 N N . ALA A 1 107 ? -0.215 5.161 13.287 1.00 41.62 107 ALA A N 1
ATOM 842 C CA . ALA A 1 107 ? 0.850 4.389 13.920 1.00 41.62 107 ALA A CA 1
ATOM 843 C C . ALA A 1 107 ? 1.781 3.823 12.835 1.00 41.62 107 ALA A C 1
ATOM 845 O O . ALA A 1 107 ? 1.329 3.117 11.933 1.00 41.62 107 ALA A O 1
ATOM 846 N N . PHE A 1 108 ? 3.074 4.129 12.932 1.00 37.56 108 PHE A N 1
ATOM 847 C CA . PHE A 1 108 ? 4.120 3.553 12.091 1.00 37.56 108 PHE A CA 1
ATOM 848 C C . PHE A 1 108 ? 4.849 2.481 12.898 1.00 37.56 108 PHE A C 1
ATOM 850 O O . PHE A 1 108 ? 5.367 2.766 13.975 1.00 37.56 108 PHE A O 1
ATOM 857 N N . ILE A 1 109 ? 4.880 1.251 12.391 1.00 29.67 109 ILE A N 1
ATOM 858 C CA . ILE A 1 109 ? 5.767 0.210 12.917 1.00 29.67 109 ILE A CA 1
ATOM 859 C C . ILE A 1 109 ? 7.052 0.314 12.090 1.00 29.67 109 ILE A C 1
ATOM 861 O O . ILE A 1 109 ? 6.996 0.142 10.872 1.00 29.67 109 ILE A O 1
ATOM 865 N N . ARG A 1 110 ? 8.152 0.703 12.745 1.00 31.03 110 ARG A N 1
ATOM 866 C CA . ARG A 1 110 ? 9.513 0.653 12.193 1.00 31.03 110 ARG A CA 1
ATOM 867 C C . ARG A 1 110 ? 10.065 -0.759 12.284 1.00 31.03 110 ARG A C 1
ATOM 869 O O . ARG A 1 110 ? 9.770 -1.419 13.304 1.00 31.03 110 ARG A O 1
#

Radius of gyration: 14.81 Å; chains: 1; bounding box: 32×41×30 Å